Protein AF-A0A3R6V8T6-F1 (afdb_monomer_lite)

Foldseek 3Di:
DVVVLVVLVVVLVVLVPPPPPDDPVVVVVSVVVNVVSVVVNVVVCVPDPCPPPDPVRVVVVVVVVVVVVVVVVCCVVPPPPPDDD

Sequence (85 aa):
MLPLLIDILKDILTAGTNEESTRVGDVSATATSLKKKYEDAARLLTSLPGIDVSLDGQQEEILRAKEQLRQKKYISTHIPLASSW

Organism: NCBI:txid157072

Structure (mmCIF, N/CA/C/O backbone):
data_AF-A0A3R6V8T6-F1
#
_entry.id   AF-A0A3R6V8T6-F1
#
loop_
_atom_site.group_PDB
_atom_site.id
_atom_site.type_symbol
_atom_site.label_atom_id
_atom_site.label_alt_id
_atom_site.label_comp_id
_atom_site.label_asym_id
_atom_site.label_entity_id
_atom_site.label_seq_id
_atom_site.pdbx_PDB_ins_code
_atom_site.Cartn_x
_atom_site.Cartn_y
_atom_site.Cartn_z
_atom_site.occupancy
_atom_site.B_iso_or_equiv
_atom_site.auth_seq_id
_atom_site.auth_comp_id
_atom_site.auth_asym_id
_atom_site.auth_atom_id
_atom_site.pdbx_PDB_model_num
ATOM 1 N N . MET A 1 1 ? -5.140 -4.137 -2.242 1.00 58.94 1 MET A N 1
ATOM 2 C CA . MET A 1 1 ? -4.365 -3.433 -1.197 1.00 58.94 1 MET A CA 1
ATOM 3 C C . MET A 1 1 ? -5.094 -2.174 -0.736 1.00 58.94 1 MET A C 1
ATOM 5 O O . MET A 1 1 ? -5.635 -2.210 0.356 1.00 58.94 1 MET A O 1
ATOM 9 N N . LEU A 1 2 ? -5.231 -1.127 -1.562 1.00 64.00 2 LEU A N 1
ATOM 10 C CA . LEU A 1 2 ? -5.937 0.114 -1.176 1.00 64.00 2 LEU A CA 1
ATOM 11 C C . LEU A 1 2 ? -7.390 -0.056 -0.670 1.00 64.00 2 LEU A C 1
ATOM 13 O O . LEU A 1 2 ? -7.720 0.554 0.342 1.00 64.00 2 LEU A O 1
ATOM 17 N N . PRO A 1 3 ? -8.253 -0.874 -1.311 1.00 72.38 3 PRO A N 1
ATOM 18 C CA . PRO A 1 3 ? -9.635 -1.050 -0.850 1.00 72.38 3 PRO A CA 1
ATOM 19 C C . PRO A 1 3 ? -9.723 -1.594 0.583 1.00 72.38 3 PRO A C 1
ATOM 21 O O . PRO A 1 3 ? -10.516 -1.112 1.379 1.00 72.38 3 PRO A O 1
ATOM 24 N N . LEU A 1 4 ? -8.817 -2.510 0.938 1.00 72.50 4 LEU A N 1
ATOM 25 C CA . LEU A 1 4 ? -8.754 -3.128 2.264 1.00 72.50 4 LEU A CA 1
ATOM 26 C C . LEU A 1 4 ? -8.380 -2.114 3.359 1.00 72.50 4 LEU A C 1
ATOM 28 O O . LEU A 1 4 ? -8.904 -2.168 4.466 1.00 72.50 4 LEU A O 1
ATOM 32 N N . LEU A 1 5 ? -7.488 -1.168 3.045 1.00 68.44 5 LEU A N 1
ATOM 33 C CA . LEU A 1 5 ? -7.097 -0.098 3.965 1.00 68.44 5 LEU A CA 1
ATOM 34 C C . LEU A 1 5 ? -8.272 0.842 4.261 1.00 68.44 5 LEU A C 1
ATOM 36 O O . LEU A 1 5 ? -8.477 1.238 5.405 1.00 68.44 5 LEU A O 1
ATOM 40 N N . ILE A 1 6 ? -9.045 1.184 3.228 1.00 75.69 6 ILE A N 1
ATOM 41 C CA . ILE A 1 6 ? -10.224 2.049 3.352 1.00 75.69 6 ILE A CA 1
ATOM 42 C C . ILE A 1 6 ? -11.270 1.394 4.258 1.00 75.69 6 ILE A C 1
ATOM 44 O O . ILE A 1 6 ? -11.852 2.074 5.102 1.00 75.69 6 ILE A O 1
ATOM 48 N N . ASP A 1 7 ? -11.480 0.087 4.114 1.00 76.50 7 ASP A N 1
ATOM 49 C CA . ASP A 1 7 ? -12.433 -0.652 4.939 1.00 76.50 7 ASP A CA 1
ATOM 50 C C . ASP A 1 7 ? -11.987 -0.696 6.407 1.00 76.50 7 ASP A C 1
ATOM 52 O O . ASP A 1 7 ? -12.778 -0.358 7.282 1.00 76.50 7 ASP A O 1
ATOM 56 N N . ILE A 1 8 ? -10.703 -0.967 6.684 1.00 73.81 8 ILE A N 1
ATOM 57 C CA . ILE A 1 8 ? -10.150 -0.939 8.052 1.00 73.81 8 ILE A CA 1
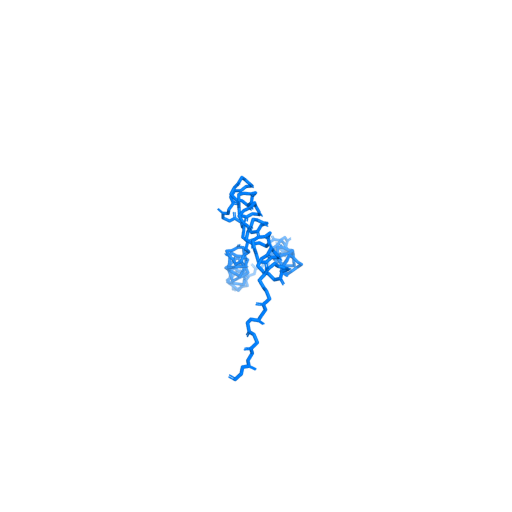ATOM 58 C C . ILE A 1 8 ? -10.295 0.453 8.693 1.00 73.81 8 ILE A C 1
ATOM 60 O O . ILE A 1 8 ? -10.653 0.561 9.866 1.00 73.81 8 ILE A O 1
ATOM 64 N N . LEU A 1 9 ? -10.059 1.532 7.939 1.00 73.75 9 LEU A N 1
ATOM 65 C CA . LEU A 1 9 ? -10.202 2.904 8.443 1.00 73.75 9 LEU A CA 1
ATOM 66 C C . LEU A 1 9 ? -11.662 3.256 8.776 1.00 73.75 9 LEU A C 1
ATOM 68 O O . LEU A 1 9 ? -11.921 3.883 9.803 1.00 73.75 9 LEU A O 1
ATOM 72 N N . LYS A 1 10 ? -12.626 2.824 7.953 1.00 77.06 10 LYS A N 1
ATOM 73 C CA . LYS A 1 10 ? -14.066 2.991 8.236 1.00 77.06 10 LYS A CA 1
ATOM 74 C C . LYS A 1 10 ? -14.494 2.225 9.484 1.00 77.06 10 LYS A C 1
ATOM 76 O O . LYS A 1 10 ? -15.275 2.725 10.291 1.00 77.06 10 LYS A O 1
ATOM 81 N N . ASP A 1 11 ? -13.944 1.035 9.651 1.00 73.25 11 ASP A N 1
ATOM 82 C CA . ASP A 1 11 ? -14.162 0.143 10.782 1.00 73.25 11 ASP A CA 1
ATOM 83 C C . ASP A 1 11 ? -13.605 0.679 12.112 1.00 73.25 11 ASP A C 1
ATOM 85 O O . ASP A 1 11 ? -14.107 0.333 13.182 1.00 73.25 11 ASP A O 1
ATOM 89 N N . ILE A 1 12 ? -12.545 1.489 12.050 1.00 69.38 12 ILE A N 1
ATOM 90 C CA . ILE A 1 12 ? -11.977 2.231 13.186 1.00 69.38 12 ILE A CA 1
ATOM 91 C C . ILE A 1 12 ? -12.874 3.425 13.528 1.00 69.38 12 ILE A C 1
ATOM 93 O O . ILE A 1 12 ? -13.218 3.628 14.690 1.00 69.38 12 ILE A O 1
ATOM 97 N N . LEU A 1 13 ? -13.290 4.191 12.514 1.00 68.12 13 LEU A N 1
ATOM 98 C CA . LEU A 1 13 ? -14.143 5.371 12.685 1.00 68.12 13 LEU A CA 1
ATOM 99 C C . LEU A 1 13 ? -15.501 5.013 13.302 1.00 68.12 13 LEU A C 1
ATOM 101 O O . LEU A 1 13 ? -15.939 5.668 14.239 1.00 68.12 13 LEU A O 1
ATOM 105 N N . THR A 1 14 ? -16.131 3.938 12.829 1.00 68.81 14 THR A N 1
ATOM 106 C CA . THR A 1 14 ? -17.427 3.461 13.345 1.00 68.81 14 THR A CA 1
ATOM 107 C C . THR A 1 14 ? -17.348 2.897 14.762 1.00 68.81 14 THR A C 1
ATOM 109 O O . THR A 1 14 ? -18.298 3.045 15.528 1.00 68.81 14 THR A O 1
ATOM 112 N N . ALA A 1 15 ? -16.220 2.290 15.144 1.00 65.62 15 ALA A N 1
ATOM 113 C CA . ALA A 1 15 ? -16.005 1.815 16.509 1.00 65.62 15 ALA A CA 1
ATOM 114 C C . ALA A 1 15 ? -15.871 2.966 17.524 1.00 65.62 15 ALA A C 1
ATOM 116 O O . ALA A 1 15 ? -16.239 2.790 18.679 1.00 65.62 15 ALA A O 1
ATOM 117 N N . GLY A 1 16 ? -15.370 4.134 17.100 1.00 56.91 16 GLY A N 1
ATOM 118 C CA . GLY A 1 16 ? -15.205 5.309 17.963 1.00 56.91 16 GLY A CA 1
ATOM 119 C C . GLY A 1 16 ? -16.440 6.209 18.087 1.00 56.91 16 GLY A C 1
ATOM 120 O O . GLY A 1 16 ? -16.521 6.985 19.032 1.00 56.91 16 GLY A O 1
ATOM 121 N N . THR A 1 17 ? -17.401 6.140 17.157 1.00 59.06 17 THR A N 1
ATOM 122 C CA . THR A 1 17 ? -18.564 7.055 17.128 1.00 59.06 17 THR A CA 1
ATOM 123 C C . THR A 1 17 ? -19.844 6.496 17.750 1.00 59.06 17 THR A C 1
ATOM 125 O O . THR A 1 17 ? -20.796 7.249 17.921 1.00 59.06 17 THR A O 1
ATOM 128 N N . ASN A 1 18 ? -19.891 5.203 18.085 1.00 57.47 18 ASN A N 1
ATOM 129 C CA . ASN A 1 18 ? -21.116 4.524 18.531 1.00 57.47 18 ASN A CA 1
ATOM 130 C C . ASN A 1 18 ? -21.233 4.360 20.064 1.00 57.47 18 ASN A C 1
ATOM 132 O O . ASN A 1 18 ? -22.027 3.544 20.527 1.00 57.47 18 ASN A O 1
ATOM 136 N N . GLU A 1 19 ? -20.466 5.101 20.870 1.00 53.44 19 GLU A N 1
ATOM 137 C CA . GLU A 1 19 ? -20.497 4.975 22.337 1.00 53.44 19 GLU A CA 1
ATOM 138 C C . GLU A 1 19 ? -21.688 5.715 22.979 1.00 53.44 19 GLU A C 1
ATOM 140 O O . GLU A 1 19 ? -21.541 6.724 23.668 1.00 53.44 19 GLU A O 1
ATOM 145 N N . GLU A 1 20 ? -22.896 5.178 22.800 1.00 48.97 20 GLU A N 1
ATOM 146 C CA . GLU A 1 20 ? -24.017 5.422 23.711 1.00 48.97 20 GLU A CA 1
ATOM 147 C C . GLU A 1 20 ? -23.840 4.513 24.946 1.00 48.97 20 GLU A C 1
ATOM 149 O O . GLU A 1 20 ? -24.272 3.366 24.977 1.00 48.97 20 GLU A O 1
ATOM 154 N N . SER A 1 21 ? -23.133 5.026 25.962 1.00 53.66 21 SER A N 1
ATOM 155 C CA . SER A 1 21 ? -23.072 4.504 27.341 1.00 53.66 21 SER A CA 1
ATOM 156 C C . SER A 1 21 ? -22.766 2.996 27.504 1.00 53.66 21 SER A C 1
ATOM 158 O O . SER A 1 21 ? -23.579 2.235 28.035 1.00 53.66 21 SER A O 1
ATOM 160 N N . THR A 1 22 ? -21.562 2.553 27.139 1.00 54.00 22 THR A N 1
ATOM 161 C CA . THR A 1 22 ? -21.120 1.152 27.284 1.00 54.00 22 THR A CA 1
ATOM 162 C C . THR A 1 22 ? -20.442 0.863 28.632 1.00 54.00 22 THR A C 1
ATOM 164 O O . THR A 1 22 ? -19.631 1.634 29.146 1.00 54.00 22 THR A O 1
ATOM 167 N N . ARG A 1 23 ? -20.778 -0.290 29.226 1.00 56.06 23 ARG A N 1
ATOM 168 C CA . ARG A 1 23 ? -20.255 -0.802 30.506 1.00 56.06 23 ARG A CA 1
ATOM 169 C C . ARG A 1 23 ? -18.737 -1.021 30.394 1.00 56.06 23 ARG A C 1
ATOM 171 O O . ARG A 1 23 ? -18.259 -1.460 29.357 1.00 56.06 23 ARG A O 1
ATOM 178 N N . VAL A 1 24 ? -17.971 -0.800 31.468 1.00 55.91 24 VAL A N 1
ATOM 179 C CA . VAL A 1 24 ? -16.483 -0.866 31.479 1.00 55.91 24 VAL A CA 1
ATOM 180 C C . VAL A 1 24 ? -15.895 -2.162 30.868 1.00 55.91 24 VAL A C 1
ATOM 182 O O . VAL A 1 24 ? -14.801 -2.139 30.309 1.00 55.91 24 VAL A O 1
ATOM 185 N N . GLY A 1 25 ? -16.623 -3.286 30.917 1.00 58.47 25 GLY A N 1
ATOM 186 C CA . GLY A 1 25 ? -16.228 -4.541 30.256 1.00 58.47 25 GLY A CA 1
ATOM 187 C C . GLY A 1 25 ? -16.293 -4.502 28.720 1.00 58.47 25 GLY A C 1
ATOM 188 O O . GLY A 1 25 ? -15.424 -5.074 28.065 1.0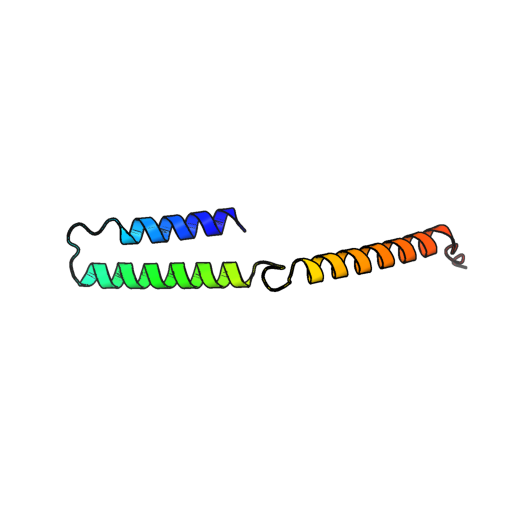0 58.47 25 GLY A O 1
ATOM 189 N N . ASP A 1 26 ? -17.252 -3.773 28.149 1.00 56.88 26 ASP A N 1
ATOM 190 C CA . ASP A 1 26 ? -17.403 -3.603 26.698 1.00 56.88 26 ASP A CA 1
ATOM 191 C C . ASP A 1 26 ? -16.343 -2.641 26.152 1.00 56.88 26 ASP A C 1
ATOM 193 O O . ASP A 1 26 ? -15.773 -2.884 25.093 1.00 56.88 26 ASP A O 1
ATOM 197 N N . VAL A 1 27 ? -15.972 -1.616 26.930 1.00 58.62 27 VAL A N 1
ATOM 198 C CA . VAL A 1 27 ? -14.867 -0.694 26.604 1.00 58.62 27 VAL A CA 1
ATOM 199 C C . VAL A 1 27 ? -13.543 -1.450 26.446 1.00 58.62 27 VAL A C 1
ATOM 201 O O . VAL A 1 27 ? -12.764 -1.162 25.539 1.00 58.62 27 VAL A O 1
ATOM 204 N N . SER A 1 28 ? -13.292 -2.468 27.279 1.00 63.12 28 SER A N 1
ATOM 205 C CA . SER A 1 28 ? -12.078 -3.292 27.186 1.00 63.12 28 SER A CA 1
ATOM 206 C C . SER A 1 28 ? -12.036 -4.136 25.902 1.00 63.12 28 SER A C 1
ATOM 208 O O . SER A 1 28 ? -10.984 -4.242 25.258 1.00 63.12 28 SER A O 1
ATOM 210 N N . ALA A 1 29 ? -13.179 -4.685 25.480 1.00 69.31 29 ALA A N 1
ATOM 211 C CA . ALA A 1 29 ? -13.296 -5.437 24.233 1.00 69.31 29 ALA A CA 1
ATOM 212 C C . ALA A 1 29 ? -13.162 -4.525 23.001 1.00 69.31 29 ALA A C 1
ATOM 214 O O . ALA A 1 29 ? -12.397 -4.839 22.082 1.00 69.31 29 ALA A O 1
ATOM 215 N N . THR A 1 30 ? -13.824 -3.364 23.009 1.00 68.75 30 THR A N 1
ATOM 216 C CA . THR A 1 30 ? -13.749 -2.367 21.933 1.00 68.75 30 THR A CA 1
ATOM 217 C C . THR A 1 30 ? -12.334 -1.809 21.795 1.00 68.75 30 THR A C 1
ATOM 219 O O . THR A 1 30 ? -11.801 -1.788 20.688 1.00 68.75 30 THR A O 1
ATOM 222 N N . ALA A 1 31 ? -11.662 -1.467 22.899 1.00 72.19 31 ALA A N 1
ATOM 223 C CA . ALA A 1 31 ? -10.280 -0.985 22.881 1.00 72.19 31 ALA A CA 1
ATOM 224 C C . ALA A 1 31 ? -9.296 -2.039 22.345 1.00 72.19 31 ALA A C 1
ATOM 226 O O . ALA A 1 31 ? -8.401 -1.717 21.562 1.00 72.19 31 ALA A O 1
ATOM 227 N N . THR A 1 32 ? -9.480 -3.312 22.712 1.00 75.12 32 THR A N 1
ATOM 228 C CA . THR A 1 32 ? -8.646 -4.415 22.208 1.00 75.12 32 THR A CA 1
ATOM 229 C C . THR A 1 32 ? -8.866 -4.640 20.711 1.00 75.12 32 THR A C 1
ATOM 231 O O . THR A 1 32 ? -7.903 -4.794 19.956 1.00 75.12 32 THR A O 1
ATOM 234 N N . SER A 1 33 ? -10.123 -4.610 20.258 1.00 77.38 33 SER A N 1
ATOM 235 C CA . SER A 1 33 ? -10.460 -4.712 18.836 1.00 77.38 33 SER A CA 1
ATOM 236 C C . SER A 1 33 ? -9.908 -3.527 18.040 1.00 77.38 33 SER A C 1
ATOM 238 O O . SER A 1 33 ? -9.374 -3.714 16.949 1.00 77.38 33 SER A O 1
ATOM 240 N N . LEU A 1 34 ? -10.002 -2.314 18.583 1.00 79.00 34 LEU A N 1
ATOM 241 C CA . LEU A 1 34 ? -9.498 -1.098 17.955 1.00 79.00 34 LEU A CA 1
ATOM 242 C C . LEU A 1 34 ? -7.974 -1.148 17.815 1.00 79.00 34 LEU A C 1
ATOM 244 O O . LEU A 1 34 ? -7.452 -0.922 16.725 1.00 79.00 34 LEU A O 1
ATOM 248 N N . LYS A 1 35 ? -7.264 -1.537 18.882 1.00 81.12 35 LYS A N 1
ATOM 249 C CA . LYS A 1 35 ? -5.810 -1.744 18.863 1.00 81.12 35 LYS A CA 1
ATOM 250 C C . LYS A 1 35 ? -5.398 -2.714 17.756 1.00 81.12 35 LYS A C 1
ATOM 252 O O . LYS A 1 35 ? -4.494 -2.404 16.988 1.00 81.12 35 LYS A O 1
ATOM 257 N N . LYS A 1 36 ? -6.094 -3.848 17.630 1.00 82.31 36 LYS A N 1
ATOM 258 C CA . LYS A 1 36 ? -5.821 -4.829 16.573 1.00 82.31 36 LYS A CA 1
ATOM 259 C C . LYS A 1 36 ? -6.014 -4.235 15.174 1.00 82.31 36 LYS A C 1
ATOM 261 O O . LYS A 1 36 ? -5.140 -4.388 14.329 1.00 82.31 36 LYS A O 1
ATOM 266 N N . LYS A 1 37 ? -7.106 -3.496 14.943 1.00 79.75 37 LYS A N 1
ATOM 267 C CA . LYS A 1 37 ? -7.359 -2.828 13.653 1.00 79.75 37 LYS A CA 1
ATOM 268 C C . LYS A 1 37 ? -6.283 -1.787 13.314 1.00 79.75 37 LYS A C 1
ATOM 270 O O . LYS A 1 37 ? -5.869 -1.701 12.160 1.00 79.75 37 LYS A O 1
ATOM 275 N N . TYR A 1 38 ? -5.792 -1.037 14.303 1.00 79.81 38 TYR A N 1
ATOM 276 C CA . TYR A 1 38 ? -4.663 -0.117 14.119 1.00 79.81 38 TYR A CA 1
ATOM 277 C C . TYR A 1 38 ? -3.363 -0.848 13.768 1.00 79.81 38 TYR A C 1
ATOM 279 O O . TYR A 1 38 ? -2.649 -0.418 12.864 1.00 79.81 38 TYR A O 1
ATOM 287 N N . GLU A 1 39 ? -3.058 -1.954 14.449 1.00 85.44 39 GLU A N 1
ATOM 288 C CA . GLU A 1 39 ? -1.881 -2.777 14.145 1.00 85.44 39 GLU A CA 1
ATOM 2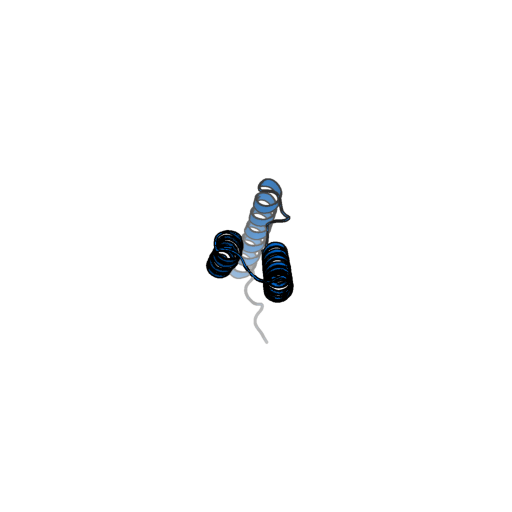89 C C . GLU A 1 39 ? -1.955 -3.371 12.730 1.00 85.44 39 GLU A C 1
ATOM 291 O O . GLU A 1 39 ? -0.961 -3.346 12.000 1.00 85.44 39 GLU A O 1
ATOM 296 N N . ASP A 1 40 ? -3.131 -3.842 12.312 1.00 83.50 40 ASP A N 1
ATOM 297 C CA . ASP A 1 40 ? -3.364 -4.372 10.966 1.00 83.50 40 ASP A CA 1
ATOM 298 C C . ASP A 1 40 ? -3.211 -3.278 9.894 1.00 83.50 40 ASP A C 1
ATOM 300 O O . ASP A 1 40 ? -2.536 -3.491 8.883 1.00 83.50 40 ASP A O 1
ATOM 304 N N . ALA A 1 41 ? -3.752 -2.077 10.133 1.00 81.19 41 ALA A N 1
ATOM 305 C CA . ALA A 1 41 ? -3.566 -0.926 9.248 1.00 81.19 41 ALA A CA 1
ATOM 306 C C . ALA A 1 41 ? -2.089 -0.520 9.133 1.00 81.19 41 ALA A C 1
ATOM 308 O O . ALA A 1 41 ? -1.601 -0.279 8.027 1.00 81.19 41 ALA A O 1
ATOM 309 N N . ALA A 1 42 ? -1.359 -0.483 10.252 1.00 80.88 42 ALA A N 1
ATOM 310 C CA . ALA A 1 42 ? 0.058 -0.132 10.268 1.00 80.88 42 ALA A CA 1
ATOM 311 C C . ALA A 1 42 ? 0.891 -1.137 9.459 1.00 80.88 42 ALA A C 1
ATOM 313 O O . ALA A 1 42 ? 1.695 -0.732 8.621 1.00 80.88 42 ALA A O 1
ATOM 314 N N . ARG A 1 43 ? 0.641 -2.443 9.632 1.00 84.38 43 ARG A N 1
ATOM 315 C CA . ARG A 1 43 ? 1.292 -3.494 8.832 1.00 84.38 43 ARG A CA 1
ATOM 316 C C . ARG A 1 43 ? 1.002 -3.329 7.346 1.00 84.38 43 ARG A C 1
ATOM 318 O O . ARG A 1 43 ? 1.920 -3.415 6.529 1.00 84.38 43 ARG A O 1
ATOM 325 N N . LEU A 1 44 ? -0.251 -3.053 6.988 1.00 84.69 44 LEU A N 1
ATOM 326 C CA . LEU A 1 44 ? -0.633 -2.868 5.592 1.00 84.69 44 LEU A CA 1
ATOM 327 C C . LEU A 1 44 ? 0.081 -1.662 4.968 1.00 84.69 44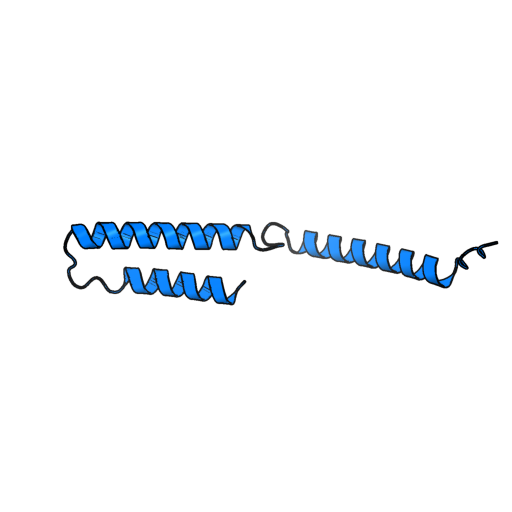 LEU A C 1
ATOM 329 O O . LEU A 1 44 ? 0.607 -1.773 3.863 1.00 84.69 44 LEU A O 1
ATOM 333 N N . LEU A 1 45 ? 0.161 -0.546 5.697 1.00 79.12 45 LEU A N 1
ATOM 334 C CA . LEU A 1 45 ? 0.882 0.654 5.271 1.00 79.12 45 LEU A CA 1
ATOM 335 C C . LEU A 1 45 ? 2.377 0.385 5.080 1.00 79.12 45 LEU A C 1
ATOM 337 O O . LEU A 1 45 ? 2.929 0.777 4.059 1.00 79.12 45 LEU A O 1
ATOM 341 N N . THR A 1 46 ? 3.014 -0.347 5.998 1.00 80.69 46 THR A N 1
ATOM 342 C CA . THR A 1 46 ? 4.431 -0.733 5.857 1.00 80.69 46 THR A CA 1
ATOM 343 C C . THR A 1 46 ? 4.684 -1.702 4.702 1.00 80.69 46 THR A C 1
ATOM 345 O O . THR A 1 46 ? 5.797 -1.776 4.199 1.00 80.69 46 THR A O 1
ATOM 348 N N . SER A 1 47 ? 3.663 -2.449 4.274 1.00 80.94 47 SER A N 1
ATOM 349 C CA . SER A 1 47 ? 3.762 -3.403 3.163 1.00 80.94 47 SER A CA 1
ATOM 350 C C . SER A 1 47 ? 3.522 -2.780 1.787 1.00 80.94 47 SER A C 1
ATOM 352 O O . SER A 1 47 ? 3.631 -3.476 0.776 1.00 80.94 47 SER A O 1
ATOM 354 N N . LEU A 1 48 ? 3.143 -1.497 1.726 1.00 78.38 48 LEU A N 1
ATOM 355 C CA . LEU A 1 48 ? 2.957 -0.823 0.450 1.00 78.38 48 LEU A CA 1
ATOM 356 C C . LEU A 1 48 ? 4.331 -0.668 -0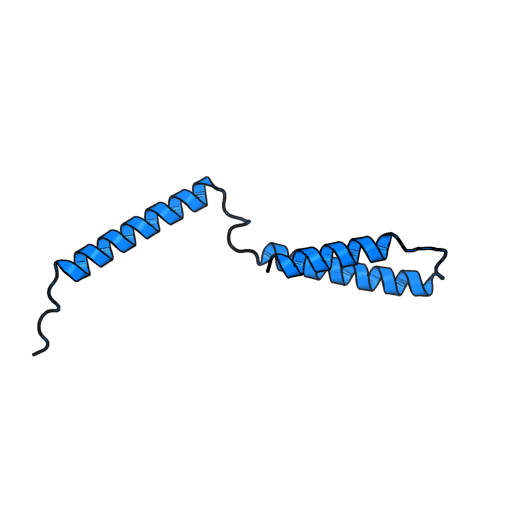.229 1.00 78.38 48 LEU A C 1
ATOM 358 O O . LEU A 1 48 ? 5.271 -0.173 0.384 1.00 78.38 48 LEU A O 1
ATOM 362 N N . PRO A 1 49 ? 4.490 -1.102 -1.486 1.00 72.81 49 PRO A N 1
ATOM 363 C CA . PRO A 1 49 ? 5.731 -0.878 -2.214 1.00 72.81 49 PRO A CA 1
ATOM 364 C C . PRO A 1 49 ? 5.833 0.596 -2.631 1.00 72.81 49 PRO A C 1
ATOM 366 O O . PRO A 1 49 ? 4.886 1.143 -3.198 1.00 72.81 49 PRO A O 1
ATOM 369 N N . GLY A 1 50 ? 6.979 1.230 -2.369 1.00 71.44 50 GLY A N 1
ATOM 370 C CA . GLY A 1 50 ? 7.294 2.580 -2.850 1.00 71.44 50 GLY A CA 1
ATOM 371 C C . GLY A 1 50 ? 6.800 3.743 -1.980 1.00 71.44 50 GLY A C 1
ATOM 372 O O . GLY A 1 50 ? 6.964 4.889 -2.386 1.00 71.44 50 GLY A O 1
ATOM 373 N N . ILE A 1 51 ? 6.223 3.488 -0.798 1.00 70.88 51 ILE A N 1
ATOM 374 C CA . ILE A 1 51 ? 5.893 4.529 0.212 1.00 70.88 51 ILE A CA 1
ATOM 375 C C . ILE A 1 51 ? 7.160 5.136 0.831 1.00 70.88 51 ILE A C 1
ATOM 377 O O . ILE A 1 51 ? 7.158 6.294 1.239 1.00 70.88 51 ILE A O 1
ATOM 381 N N . ASP A 1 52 ? 8.234 4.359 0.902 1.00 75.69 52 ASP A N 1
ATOM 382 C CA . ASP A 1 52 ? 9.540 4.742 1.435 1.00 75.69 52 ASP A CA 1
ATOM 383 C C . ASP A 1 52 ? 10.441 5.441 0.403 1.00 75.69 52 ASP A C 1
ATOM 385 O O . ASP A 1 52 ? 11.433 6.070 0.775 1.00 75.69 52 ASP A O 1
ATOM 389 N N . VAL A 1 53 ? 10.088 5.376 -0.886 1.00 78.12 53 VAL A N 1
ATOM 390 C CA . VAL A 1 53 ? 10.881 5.941 -1.984 1.00 78.12 53 VAL A CA 1
ATOM 391 C C . VAL A 1 53 ? 10.304 7.291 -2.409 1.00 78.12 53 VAL A C 1
ATOM 393 O O . VAL A 1 53 ? 9.131 7.394 -2.771 1.00 78.12 53 VAL A O 1
ATOM 396 N N . SER A 1 54 ? 11.137 8.337 -2.408 1.00 84.38 54 SER A N 1
ATOM 397 C CA . SER A 1 54 ? 10.750 9.657 -2.921 1.00 84.38 54 SER A CA 1
ATOM 398 C C . SER A 1 54 ? 10.396 9.602 -4.413 1.00 84.38 54 SER A C 1
ATOM 400 O O . SER A 1 54 ? 10.858 8.724 -5.142 1.00 84.38 54 SER A O 1
ATOM 402 N N . LEU A 1 55 ? 9.613 10.573 -4.896 1.00 83.94 55 LEU A N 1
ATOM 403 C CA . LEU A 1 55 ? 9.260 10.665 -6.321 1.00 83.94 55 LEU A CA 1
ATOM 404 C C . LEU A 1 55 ? 10.501 10.703 -7.229 1.00 83.94 55 LEU A C 1
ATOM 406 O O . LEU A 1 55 ? 10.522 10.045 -8.268 1.00 83.94 55 LEU A O 1
ATOM 410 N N . ASP A 1 56 ? 11.553 11.409 -6.808 1.00 84.75 56 ASP A N 1
ATOM 411 C CA . ASP A 1 56 ? 12.821 11.467 -7.541 1.00 84.75 56 ASP A CA 1
ATOM 412 C C . ASP A 1 56 ? 13.521 10.100 -7.581 1.00 84.75 56 ASP A C 1
ATOM 414 O O . ASP A 1 56 ? 14.016 9.690 -8.632 1.00 84.75 56 ASP A O 1
ATOM 418 N N . GLY A 1 57 ? 13.502 9.353 -6.470 1.00 84.44 57 GLY A N 1
ATOM 419 C CA . GLY A 1 57 ? 14.045 7.994 -6.413 1.00 84.44 57 GLY A CA 1
ATOM 420 C C . GLY A 1 57 ? 13.294 7.029 -7.333 1.00 84.44 57 GLY A C 1
ATOM 421 O O . GLY A 1 57 ? 13.914 6.277 -8.085 1.00 84.44 57 GLY A O 1
ATOM 422 N N . GLN A 1 58 ? 11.960 7.114 -7.363 1.00 85.25 58 GLN A N 1
ATOM 423 C CA . GLN A 1 58 ? 11.135 6.321 -8.282 1.00 85.25 58 GLN A CA 1
ATOM 424 C C . GLN A 1 58 ? 11.450 6.652 -9.748 1.00 85.25 58 GLN A C 1
ATOM 426 O O . GLN A 1 58 ? 11.550 5.760 -10.593 1.00 85.25 58 GLN A O 1
ATOM 431 N N . GLN A 1 59 ? 11.648 7.935 -10.062 1.00 88.81 59 GLN A N 1
ATOM 432 C CA . GLN A 1 59 ? 12.009 8.372 -11.407 1.00 88.81 59 GLN A CA 1
ATOM 433 C C . GLN A 1 59 ? 13.383 7.830 -11.834 1.00 88.81 59 GLN A C 1
ATOM 435 O O . GLN A 1 59 ? 13.546 7.408 -12.984 1.00 88.81 59 GLN A O 1
ATOM 440 N N . GLU A 1 60 ? 14.363 7.801 -10.930 1.00 89.88 60 GLU A N 1
ATOM 441 C CA . GLU A 1 60 ? 15.687 7.243 -11.211 1.00 89.88 60 GLU A CA 1
ATOM 442 C C . GLU A 1 60 ? 15.627 5.731 -11.484 1.00 89.88 60 GLU A C 1
ATOM 444 O O . GLU A 1 60 ? 16.220 5.250 -12.456 1.00 89.88 60 GLU A O 1
ATOM 449 N N . GLU A 1 61 ? 14.859 4.979 -10.693 1.00 88.12 61 GLU A N 1
ATOM 450 C CA . GLU A 1 61 ? 14.649 3.546 -10.919 1.00 88.12 61 GLU A CA 1
ATOM 451 C C . GLU A 1 61 ? 14.000 3.265 -12.278 1.00 88.12 61 GLU A C 1
ATOM 453 O O . GLU A 1 61 ? 14.448 2.376 -13.010 1.00 88.12 61 GLU A O 1
ATOM 458 N N . ILE A 1 62 ? 13.006 4.067 -12.673 1.00 90.88 62 ILE A N 1
ATOM 459 C CA . ILE A 1 62 ? 12.370 3.969 -13.994 1.00 90.88 62 ILE A CA 1
ATOM 460 C C . ILE A 1 62 ? 13.394 4.195 -15.112 1.00 90.88 62 ILE A C 1
ATOM 462 O O . ILE A 1 62 ? 13.384 3.472 -16.114 1.00 90.88 62 ILE A O 1
ATOM 466 N N . LEU A 1 63 ? 14.278 5.187 -14.974 1.00 92.94 63 LEU A N 1
ATOM 467 C CA . LEU A 1 63 ? 15.316 5.465 -15.969 1.00 92.94 63 LEU A CA 1
ATOM 468 C C . LEU A 1 63 ? 16.316 4.308 -16.076 1.00 92.94 63 LEU A C 1
ATOM 470 O O . LEU A 1 63 ? 16.617 3.867 -17.189 1.00 92.94 63 LEU A O 1
ATOM 474 N N . ARG A 1 64 ? 16.768 3.758 -14.942 1.00 92.94 64 ARG A N 1
ATOM 475 C CA . ARG A 1 64 ? 17.659 2.586 -14.915 1.00 92.94 64 ARG A CA 1
ATOM 476 C C . ARG A 1 64 ? 17.005 1.364 -15.563 1.00 92.94 64 ARG A C 1
ATOM 478 O O . ARG A 1 64 ? 17.625 0.713 -16.404 1.00 92.94 64 ARG A O 1
ATOM 485 N N . ALA A 1 65 ? 15.744 1.083 -15.236 1.00 92.06 65 ALA A N 1
ATOM 486 C CA . ALA A 1 65 ? 14.998 -0.034 -15.811 1.00 92.06 65 ALA A CA 1
ATOM 487 C C . ALA A 1 65 ? 14.807 0.119 -17.331 1.00 92.06 65 ALA A C 1
ATOM 489 O O . ALA A 1 65 ? 14.987 -0.840 -18.087 1.00 92.06 65 ALA A O 1
ATOM 490 N N . LYS A 1 66 ? 14.501 1.334 -17.810 1.00 93.06 66 LYS A N 1
ATOM 491 C CA . LYS A 1 66 ? 14.401 1.629 -19.249 1.00 93.06 66 LYS A CA 1
ATOM 492 C C . LYS A 1 66 ? 15.714 1.373 -19.982 1.00 93.06 66 LYS A C 1
ATOM 494 O O . LYS A 1 66 ? 15.697 0.799 -21.071 1.00 93.06 66 LYS A O 1
ATOM 499 N N . GLU A 1 67 ? 16.838 1.760 -19.391 1.00 93.38 67 GLU A N 1
ATOM 500 C CA . GLU A 1 67 ? 18.151 1.550 -19.994 1.00 93.38 67 GLU A CA 1
ATOM 501 C C . GLU A 1 67 ? 18.513 0.058 -20.067 1.00 93.38 67 GLU A C 1
ATOM 503 O O . GLU A 1 67 ? 18.940 -0.425 -21.116 1.00 93.38 67 GLU A O 1
ATOM 508 N N . GLN A 1 68 ? 18.233 -0.716 -19.015 1.00 91.69 68 GLN A N 1
ATOM 509 C CA . GLN A 1 68 ? 18.412 -2.173 -19.034 1.00 91.69 68 GLN A CA 1
ATOM 510 C C . GLN A 1 68 ? 17.553 -2.852 -20.111 1.00 91.69 68 GLN A C 1
ATOM 512 O O . GLN A 1 68 ? 18.026 -3.739 -20.827 1.00 91.69 68 GLN A O 1
ATOM 517 N N . LEU A 1 69 ? 16.298 -2.420 -20.278 1.00 91.19 69 LEU A N 1
ATOM 518 C CA . LEU A 1 69 ? 15.427 -2.919 -21.343 1.00 91.19 69 LEU A CA 1
ATOM 519 C C . LEU A 1 69 ? 15.968 -2.572 -22.732 1.00 91.19 69 LEU A C 1
ATOM 521 O O . LEU A 1 69 ? 15.927 -3.417 -23.629 1.00 91.19 69 LEU A O 1
ATOM 525 N N . ARG A 1 70 ? 16.508 -1.363 -22.915 1.00 91.31 70 ARG A N 1
ATOM 526 C CA . ARG A 1 70 ? 17.154 -0.949 -24.167 1.00 91.31 70 ARG A CA 1
ATOM 527 C C . ARG A 1 70 ? 18.351 -1.843 -24.486 1.00 91.31 70 ARG A C 1
ATOM 529 O O . ARG A 1 70 ? 18.450 -2.332 -25.610 1.00 91.31 70 ARG A O 1
ATOM 536 N N . GLN A 1 71 ? 19.210 -2.108 -23.504 1.00 87.94 71 GLN A N 1
ATOM 537 C CA . GLN A 1 71 ? 20.371 -2.989 -23.653 1.00 87.94 71 GLN A CA 1
ATOM 538 C C . GLN A 1 71 ? 19.956 -4.426 -23.983 1.00 87.94 71 GLN A C 1
ATOM 540 O O . GLN A 1 71 ? 20.462 -5.010 -24.939 1.00 87.94 71 GLN A O 1
ATOM 545 N N . LYS A 1 72 ? 18.969 -4.980 -23.269 1.00 86.38 72 LYS A N 1
ATOM 546 C CA . LYS A 1 72 ? 18.440 -6.325 -23.539 1.00 86.38 72 LYS A CA 1
ATOM 547 C C . LYS A 1 72 ? 17.811 -6.427 -24.930 1.00 86.38 72 LYS A C 1
ATOM 549 O O . LYS A 1 72 ? 18.024 -7.417 -25.629 1.00 86.38 72 LYS A O 1
ATOM 554 N N . LYS A 1 73 ? 17.065 -5.403 -25.356 1.00 85.94 73 LYS A N 1
ATOM 555 C CA . LYS A 1 73 ? 16.492 -5.326 -26.707 1.00 85.94 73 LYS A CA 1
ATOM 556 C C . LYS A 1 73 ? 17.588 -5.268 -27.768 1.00 85.94 73 LYS A C 1
ATOM 558 O O . LYS A 1 73 ? 17.480 -5.971 -28.767 1.00 85.94 73 LYS A O 1
ATOM 563 N N . TYR A 1 74 ? 18.634 -4.474 -27.546 1.00 83.00 74 TYR A N 1
ATOM 564 C CA . TYR A 1 74 ? 19.784 -4.384 -28.446 1.00 83.00 74 TYR A CA 1
ATOM 565 C C . TYR A 1 74 ? 20.490 -5.738 -28.592 1.00 83.00 74 TYR A C 1
ATOM 567 O O . TYR A 1 74 ? 20.645 -6.220 -29.709 1.00 83.00 74 TYR A O 1
ATOM 575 N N . ILE A 1 75 ? 20.805 -6.402 -27.475 1.00 80.94 75 ILE A N 1
ATOM 576 C CA . ILE A 1 75 ? 21.413 -7.742 -27.455 1.00 80.94 75 ILE A CA 1
ATOM 577 C C . ILE A 1 75 ? 20.548 -8.747 -28.223 1.00 80.94 75 ILE A C 1
ATOM 579 O O . ILE A 1 75 ? 21.048 -9.430 -29.108 1.00 80.94 75 ILE A O 1
ATOM 583 N N . SER A 1 76 ? 19.242 -8.782 -27.946 1.00 78.12 76 SER A N 1
ATOM 584 C CA . SER A 1 76 ? 18.293 -9.692 -28.603 1.00 78.12 76 SER A CA 1
ATOM 585 C C . SER A 1 76 ? 18.187 -9.482 -30.121 1.00 78.12 76 SER A C 1
ATOM 587 O O . SER A 1 76 ? 17.941 -10.423 -30.866 1.00 78.12 76 SER A O 1
ATOM 589 N N . THR A 1 77 ? 18.373 -8.247 -30.595 1.00 79.00 77 THR A N 1
ATOM 590 C CA . THR A 1 77 ? 18.220 -7.902 -32.019 1.00 79.00 77 THR A CA 1
ATOM 591 C C . THR A 1 77 ? 19.523 -7.944 -32.814 1.00 79.00 77 THR A C 1
ATOM 593 O O . THR A 1 77 ? 19.463 -8.089 -34.030 1.00 79.00 77 THR A O 1
ATOM 596 N N . HIS A 1 78 ? 20.682 -7.811 -32.161 1.00 70.94 78 HIS A N 1
ATOM 597 C CA . HIS A 1 78 ? 21.971 -7.632 -32.843 1.00 70.94 78 HIS A CA 1
ATOM 598 C C . HIS A 1 78 ? 22.994 -8.732 -32.549 1.00 70.94 78 HIS A C 1
ATOM 600 O O . HIS A 1 78 ? 23.992 -8.822 -33.260 1.00 70.94 78 HIS A O 1
ATOM 606 N N . ILE A 1 79 ? 22.769 -9.579 -31.541 1.00 65.12 79 ILE A N 1
ATOM 607 C CA . ILE A 1 79 ? 23.590 -10.769 -31.315 1.00 65.12 79 ILE A CA 1
ATOM 608 C C . ILE A 1 79 ? 22.770 -11.971 -31.793 1.00 65.12 79 ILE A C 1
ATOM 610 O O . ILE A 1 79 ? 21.822 -12.358 -31.105 1.00 65.12 79 ILE A O 1
ATOM 614 N N . PRO A 1 80 ? 23.079 -12.563 -32.965 1.00 60.81 80 PRO A N 1
ATOM 615 C CA . PRO A 1 80 ? 22.465 -13.827 -33.335 1.00 60.81 80 PRO A CA 1
ATOM 616 C C . PRO A 1 80 ? 22.814 -14.840 -32.245 1.00 60.81 80 PRO A C 1
ATOM 618 O O . PRO A 1 80 ? 23.975 -14.928 -31.840 1.00 60.81 80 PRO A O 1
ATOM 621 N N . LEU A 1 81 ? 21.807 -15.570 -31.748 1.00 63.91 81 LEU A N 1
ATOM 622 C CA . LEU A 1 81 ? 22.021 -16.768 -30.938 1.00 63.91 81 LEU A CA 1
ATOM 623 C C . LEU A 1 81 ? 23.028 -17.618 -31.706 1.00 63.91 81 LEU A C 1
ATOM 625 O O . LEU A 1 81 ? 22.688 -18.158 -32.759 1.00 63.91 81 LEU A O 1
ATOM 629 N N . ALA A 1 82 ? 24.277 -17.630 -31.235 1.00 59.31 82 ALA A N 1
ATOM 630 C CA . ALA A 1 82 ? 25.330 -18.414 -31.841 1.00 59.31 82 ALA A CA 1
ATOM 631 C C . ALA A 1 82 ? 24.797 -19.840 -31.927 1.00 59.31 82 ALA A C 1
ATOM 633 O O . ALA A 1 82 ? 24.400 -20.429 -30.920 1.00 59.31 82 ALA A O 1
ATOM 634 N N . SER A 1 83 ? 24.675 -20.295 -33.167 1.00 52.94 83 SER A N 1
ATOM 635 C CA . SER A 1 83 ? 24.072 -21.547 -33.569 1.00 52.94 83 SER A CA 1
ATOM 636 C C . SER A 1 83 ? 24.560 -22.666 -32.660 1.00 52.94 83 SER A C 1
ATOM 638 O O . SER A 1 83 ? 25.763 -22.910 -32.573 1.00 52.94 83 SER A O 1
ATOM 640 N N . SER A 1 84 ? 23.621 -23.326 -31.987 1.00 53.59 84 SER A N 1
ATOM 641 C CA . SER A 1 84 ? 23.858 -24.609 -31.341 1.00 53.59 84 SER A CA 1
ATOM 642 C C . SER A 1 84 ? 24.304 -25.607 -32.412 1.00 53.59 84 SER A C 1
ATOM 644 O O . SER A 1 84 ? 23.488 -26.004 -33.249 1.00 53.59 84 SER A O 1
ATOM 646 N N . TRP A 1 85 ? 25.590 -25.948 -32.399 1.00 46.88 85 TRP A N 1
ATOM 647 C CA . TRP A 1 85 ? 26.149 -27.157 -33.000 1.00 46.88 85 TRP A CA 1
ATOM 648 C C . TRP A 1 85 ? 26.431 -28.153 -31.881 1.00 46.88 85 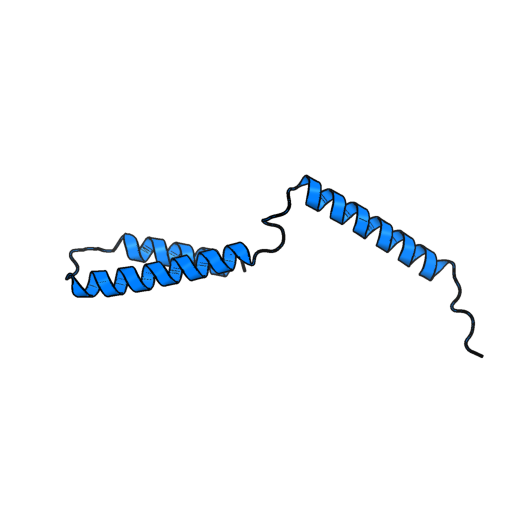TRP A C 1
ATOM 650 O O . TRP A 1 85 ? 26.919 -27.698 -30.819 1.00 46.88 85 TRP A O 1
#

Radius of gyration: 25.22 Å; chains: 1; bounding box: 50×39×65 Å

pLDDT: mean 74.32, std 12.25, range [46.88, 93.38]

InterPro domains:
  IPR011425 Mediator of RNA polymerase II transcription subunit 9 [PF07544] (2-73)

Secondary structure (DSSP, 8-state):
-HHHHHHHHHHHHHHHH--SS--HHHHHHHHHHHHHHHHHHHHHHHTSTTSSS-HHHHHHHHHHHHHHHHHHHHHHHHS------